Protein 7BO9 (pdb70)

Sequence (173 aa):
GEFAQAVKEYAKAVKEYAAVKEEYAQAVKGGGEFAQAVKEYAKKAVKEYAAVKEYAQAVKGGEFAQAVKEYAKAVKEYAAVKEYAQAVKGGGEFAQAVKEYAKAVKEYAAVKEEYAQAVKGGEFAQAVKEYAKAVKEYAAVKEYAQAVKGEFAQAVKEYAKAVKKEYAAVKEYAQAVKG

Structure (mmCIF, N/CA/C/O backbone):
data_7BO9
#
_entry.id   7BO9
#
_cell.length_a   44.630
_cell.length_b   50.900
_cell.length_c   69.430
_cell.angle_alpha   90.000
_cell.angle_beta   90.000
_cell.angle_gamma   90.000
#
_symmetry.space_group_name_H-M   'P 21 21 21'
#
loop_
_entity.id
_entity.type
_entity.pdbx_description
1 polymer CC-Type2-(VaYd)4-Y3F-W19(BrPhe)
2 non-polymer GLYCEROL
3 water water
#
loop_
_atom_site.group_PDB
_atom_site.id
_atom_site.type_symbol
_atom_site.label_atom_id
_atom_site.label_alt_id
_atom_site.label_comp_id
_atom_site.label_asym_id
_atom_site.label_entity_id
_atom_site.label_seq_id
_atom_site.pdbx_PDB_ins_code
_atom_site.Cartn_x
_atom_site.Cartn_y
_atom_site.Cartn_z
_atom_site.occupancy
_atom_site.B_iso_or_equiv
_atom_site.auth_seq_id
_atom_site.auth_comp_id
_atom_site.auth_asym_id
_atom_site.auth_atom_id
_atom_site.pdbx_PDB_model_num
ATOM 1 N N . GLY A 1 2 ? 46.915 -3.172 59.001 1.00 47.13 1 GLY A N 1
ATOM 2 C CA . GLY A 1 2 ? 46.967 -1.720 59.323 1.00 43.79 1 GLY A CA 1
ATOM 3 C C . GLY A 1 2 ? 45.650 -1.007 59.011 1.00 41.71 1 GLY A C 1
ATOM 4 O O . GLY A 1 2 ? 44.622 -1.672 58.794 1.00 37.37 1 GLY A O 1
ATOM 5 N N . GLU A 1 3 ? 45.677 0.320 59.023 1.00 39.33 2 GLU A N 1
ATOM 6 C CA . GLU A 1 3 ? 44.474 1.164 58.942 1.00 39.03 2 GLU A CA 1
ATOM 7 C C . GLU A 1 3 ? 43.841 1.022 57.565 1.00 34.84 2 GLU A C 1
ATOM 8 O O . GLU A 1 3 ? 42.620 1.102 57.483 1.00 34.02 2 GLU A O 1
ATOM 14 N N . PHE A 1 4 ? 44.624 0.957 56.519 1.00 30.94 3 PHE A N 1
ATOM 15 C CA . PHE A 1 4 ? 44.087 0.794 55.144 1.00 30.25 3 PHE A CA 1
ATOM 16 C C . PHE A 1 4 ? 43.411 -0.572 54.981 1.00 31.37 3 PHE A C 1
ATOM 17 O O . PHE A 1 4 ? 42.250 -0.640 54.498 1.00 27.05 3 PHE A O 1
ATOM 25 N N . ALA A 1 5 ? 44.024 -1.672 55.411 1.00 30.35 4 ALA A N 1
ATOM 26 C CA . ALA A 1 5 ? 43.401 -3.028 55.351 1.00 29.68 4 ALA A CA 1
ATOM 27 C C . ALA A 1 5 ? 42.065 -3.009 56.101 1.00 28.52 4 ALA A C 1
ATOM 28 O O . ALA A 1 5 ? 41.089 -3.575 55.587 1.00 26.46 4 ALA A O 1
ATOM 30 N N . GLN A 1 6 ? 42.017 -2.347 57.255 1.00 28.04 5 GLN A N 1
ATOM 31 C CA . GLN A 1 6 ? 40.792 -2.274 58.076 1.00 30.41 5 GLN A CA 1
ATOM 32 C C . GLN A 1 6 ? 39.718 -1.463 57.326 1.00 27.20 5 GLN A C 1
ATOM 33 O O . GLN A 1 6 ? 38.562 -1.917 57.332 1.00 25.97 5 GLN A O 1
ATOM 39 N N . ALA A 1 7 ? 40.079 -0.347 56.706 1.00 24.67 6 ALA A N 1
ATOM 40 C CA . ALA A 1 7 ? 39.145 0.471 55.890 1.00 22.95 6 ALA A CA 1
ATOM 41 C C . ALA A 1 7 ? 38.646 -0.378 54.709 1.00 23.58 6 ALA A C 1
ATOM 42 O O . ALA A 1 7 ? 37.448 -0.309 54.400 1.00 21.78 6 ALA A O 1
ATOM 44 N N . VAL A 1 8 ? 39.527 -1.134 54.068 1.00 23.06 7 VAL A N 1
ATOM 45 C CA . VAL A 1 8 ? 39.078 -1.961 52.899 1.00 22.94 7 VAL A CA 1
ATOM 46 C C . VAL A 1 8 ? 38.092 -3.054 53.416 1.00 23.22 7 VAL A C 1
ATOM 47 O O . VAL A 1 8 ? 37.117 -3.367 52.697 1.00 21.74 7 VAL A O 1
ATOM 51 N N . LYS A 1 9 ? 38.295 -3.655 54.601 1.00 22.28 8 LYS A N 1
ATOM 52 C CA . LYS A 1 9 ? 37.319 -4.61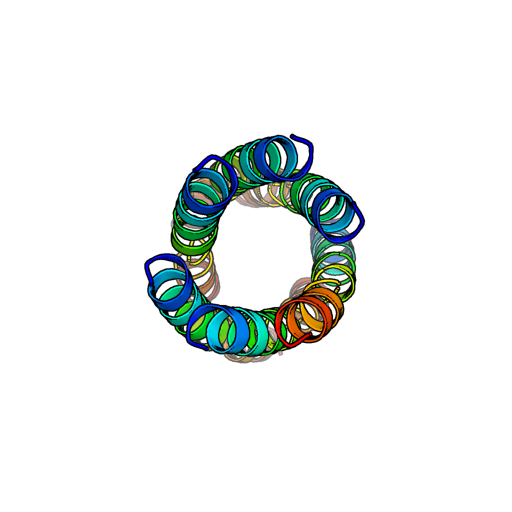6 55.179 1.00 23.02 8 LYS A CA 1
ATOM 53 C C . LYS A 1 9 ? 35.962 -3.922 55.424 1.00 22.46 8 LYS A C 1
ATOM 54 O O . LYS A 1 9 ? 34.948 -4.530 55.141 1.00 21.09 8 LYS A O 1
ATOM 60 N N . GLU A 1 10 ? 35.957 -2.698 55.950 1.00 21.65 9 GLU A N 1
ATOM 61 C CA . GLU A 1 10 ? 34.710 -1.933 56.191 1.00 21.88 9 GLU A CA 1
ATOM 62 C C . GLU A 1 10 ? 34.054 -1.624 54.848 1.00 21.27 9 GLU A C 1
ATOM 63 O O . GLU A 1 10 ? 32.817 -1.723 54.760 1.00 21.21 9 GLU A O 1
ATOM 69 N N . TYR A 1 11 ? 34.839 -1.273 53.837 1.00 20.40 10 TYR A N 1
ATOM 70 C CA . TYR A 1 11 ? 34.300 -1.046 52.466 1.00 20.46 10 TYR A CA 1
ATOM 71 C C . TYR A 1 11 ? 33.719 -2.350 51.935 1.00 19.23 10 TYR A C 1
ATOM 72 O O . TYR A 1 11 ? 32.587 -2.303 51.355 1.00 19.06 10 TYR A O 1
ATOM 81 N N . ALA A 1 12 ? 34.389 -3.489 52.082 1.00 19.53 11 ALA A N 1
ATOM 82 C CA . ALA A 1 12 ? 33.854 -4.813 51.646 1.00 20.84 11 ALA A CA 1
ATOM 83 C C . ALA A 1 12 ? 32.472 -5.055 52.257 1.00 20.26 11 ALA A C 1
ATOM 84 O O . ALA A 1 12 ? 31.534 -5.415 51.567 1.00 19.15 11 ALA A O 1
ATOM 86 N N . LYS A 1 13 ? 32.349 -4.817 53.533 1.00 19.44 12 LYS A N 1
ATOM 87 C CA . LYS A 1 13 ? 31.064 -5.031 54.259 1.00 21.26 12 LYS A CA 1
ATOM 88 C C . LYS A 1 13 ? 29.955 -4.142 53.675 1.00 20.23 12 LYS A C 1
ATOM 89 O O . LYS A 1 13 ? 28.819 -4.595 53.471 1.00 19.20 12 LYS A O 1
ATOM 95 N N . ALA A 1 14 ? 30.260 -2.873 53.426 1.00 18.98 13 ALA A N 1
ATOM 96 C CA . ALA A 1 14 ? 29.310 -1.943 52.812 1.00 18.58 13 ALA A CA 1
ATOM 97 C C . ALA A 1 14 ? 28.882 -2.369 51.402 1.00 18.56 13 ALA A C 1
ATOM 98 O O . ALA A 1 14 ? 27.686 -2.283 51.076 1.00 18.76 13 ALA A O 1
ATOM 100 N N . VAL A 1 15 ? 29.861 -2.729 50.556 1.00 18.13 14 VAL A N 1
ATOM 101 C CA . VAL A 1 15 ? 29.539 -3.198 49.187 1.00 19.24 14 VAL A CA 1
ATOM 102 C C . VAL A 1 15 ? 28.643 -4.439 49.296 1.00 18.62 14 VAL A C 1
ATOM 103 O O . VAL A 1 15 ? 27.705 -4.575 48.437 1.00 17.80 14 VAL A O 1
ATOM 107 N N . LYS A 1 16 ? 28.955 -5.404 50.160 1.00 19.41 15 LYS A N 1
ATOM 108 C CA . LYS A 1 16 ? 28.132 -6.609 50.378 1.00 20.07 15 LYS A CA 1
ATOM 109 C C . LYS A 1 16 ? 26.721 -6.183 50.809 1.00 18.92 15 LYS A C 1
ATOM 110 O O . LYS A 1 16 ? 25.720 -6.692 50.252 1.00 19.14 15 LYS A O 1
ATOM 116 N N . GLU A 1 17 ? 26.597 -5.243 51.738 1.00 19.47 16 GLU A N 1
ATOM 117 C CA . GLU A 1 17 ? 25.272 -4.800 52.227 1.00 18.64 16 GLU A CA 1
ATOM 118 C C . GLU A 1 17 ? 24.490 -4.157 51.093 1.00 19.38 16 GLU A C 1
ATOM 119 O O . GLU A 1 17 ? 23.255 -4.374 50.978 1.00 18.75 16 GLU A O 1
ATOM 125 N N . TYR A 1 18 ? 25.185 -3.420 50.225 1.00 18.64 17 TYR A N 1
ATOM 126 C CA . TYR A 1 18 ? 24.543 -2.734 49.100 1.00 18.13 17 TYR A CA 1
ATOM 127 C C . TYR A 1 18 ? 24.041 -3.793 48.108 1.00 18.25 17 TYR A C 1
ATOM 128 O O . TYR A 1 18 ? 22.895 -3.685 47.626 1.00 19.16 17 TYR A O 1
ATOM 137 N N . ALA A 1 19 ? 24.885 -4.780 47.812 1.00 18.27 18 ALA A N 1
ATOM 138 C CA . ALA A 1 19 ? 24.476 -5.922 46.974 1.00 19.31 18 ALA A CA 1
ATOM 139 C C . ALA A 1 19 ? 23.125 -6.492 47.394 1.00 19.82 18 ALA A C 1
ATOM 140 O O . ALA A 1 19 ? 22.271 -6.809 46.621 1.00 20.94 18 ALA A O 1
ATOM 154 N N . ALA A 1 21 ? 20.804 -5.219 49.334 1.00 19.94 20 ALA A N 1
ATOM 155 C CA . ALA A 1 21 ? 19.723 -4.258 49.145 1.00 19.72 20 ALA A CA 1
ATOM 156 C C . ALA A 1 21 ? 19.300 -4.208 47.677 1.00 19.62 20 ALA A C 1
ATOM 157 O O . ALA A 1 21 ? 18.072 -4.136 47.422 1.00 20.57 20 ALA A O 1
ATOM 159 N N . VAL A 1 22 ? 20.247 -4.187 46.735 1.00 19.06 21 VAL A N 1
ATOM 160 C CA . VAL A 1 22 ? 19.954 -4.165 45.269 1.00 20.17 21 VAL A CA 1
ATOM 161 C C . VAL A 1 22 ? 19.141 -5.406 44.882 1.00 21.53 21 VAL A C 1
ATOM 162 O O . VAL A 1 22 ? 18.214 -5.270 44.042 1.00 20.24 21 VAL A O 1
ATOM 166 N N . LYS A 1 23 ? 19.472 -6.567 45.436 1.00 22.61 22 LYS A N 1
ATOM 167 C CA . LYS A 1 23 ? 18.737 -7.841 45.183 1.00 24.37 22 LYS A CA 1
ATOM 168 C C . LYS A 1 23 ? 17.302 -7.674 45.698 1.00 23.72 22 LYS A C 1
ATOM 169 O O . LYS A 1 23 ? 16.359 -8.087 44.999 1.00 22.58 22 LYS A O 1
ATOM 175 N N A GLU A 1 24 ? 17.127 -7.083 46.889 0.50 23.65 23 GLU A N 1
ATOM 176 N N B GLU A 1 24 ? 17.103 -7.075 46.877 0.50 21.64 23 GLU A N 1
ATOM 177 C CA A GLU A 1 24 ? 15.771 -6.820 47.426 0.50 24.68 23 GLU A CA 1
ATOM 178 C CA B GLU A 1 24 ? 15.745 -6.810 47.416 0.50 21.48 23 GLU A CA 1
ATOM 179 C C A GLU A 1 24 ? 15.013 -5.897 46.457 0.50 23.88 23 GLU A C 1
ATOM 180 C C B GLU A 1 24 ? 14.981 -5.853 46.487 0.50 21.81 23 GLU A C 1
ATOM 181 O O A GLU A 1 24 ? 13.840 -6.150 46.231 0.50 24.27 23 GLU A O 1
ATOM 182 O O B GLU A 1 24 ? 13.771 -6.001 46.344 0.50 21.37 23 GLU A O 1
ATOM 193 N N . TYR A 1 25 ? 15.638 -4.834 45.953 1.00 21.99 24 TYR A N 1
ATOM 194 C CA . TYR A 1 25 ? 14.979 -3.873 45.062 1.00 21.88 24 TYR A CA 1
ATOM 195 C C . TYR A 1 25 ? 14.603 -4.621 43.792 1.00 22.19 24 TYR A C 1
ATOM 196 O O . TYR A 1 25 ? 13.440 -4.409 43.322 1.00 23.59 24 TYR A O 1
ATOM 205 N N . ALA A 1 26 ? 15.463 -5.488 43.280 1.00 22.17 25 ALA A N 1
ATOM 206 C CA . ALA A 1 26 ? 15.143 -6.251 42.037 1.00 24.18 25 ALA A CA 1
ATOM 207 C C . ALA A 1 26 ? 13.904 -7.112 42.262 1.00 25.76 25 ALA A C 1
ATOM 208 O O . ALA A 1 26 ? 13.035 -7.156 41.376 1.00 28.12 25 ALA A O 1
ATOM 210 N N . GLN A 1 27 ? 13.781 -7.748 43.416 1.00 27.42 26 GLN A N 1
ATOM 211 C CA . GLN A 1 27 ? 12.610 -8.612 43.726 1.00 30.40 26 GLN A CA 1
ATOM 212 C C . GLN A 1 27 ? 11.354 -7.736 43.785 1.00 30.19 26 GLN A C 1
ATOM 213 O O . GLN A 1 27 ? 10.305 -8.191 43.317 1.00 32.56 26 GLN A O 1
ATOM 219 N N . ALA A 1 28 ? 11.438 -6.525 44.325 1.00 28.49 27 ALA A N 1
ATOM 220 C CA . ALA A 1 28 ? 10.263 -5.639 44.477 1.00 28.51 27 ALA A CA 1
ATOM 221 C C . ALA A 1 28 ? 9.797 -5.210 43.096 1.00 29.34 27 ALA A C 1
ATOM 222 O O . ALA A 1 28 ? 8.576 -5.192 42.867 1.00 30.78 27 ALA A O 1
ATOM 224 N N . VAL A 1 29 ? 10.737 -4.920 42.221 1.00 29.05 28 VAL A N 1
ATOM 225 C CA . VAL A 1 29 ? 10.407 -4.490 40.831 1.00 32.54 28 VAL A CA 1
ATOM 226 C C . VAL A 1 29 ? 9.709 -5.637 40.105 1.00 36.26 28 VAL A C 1
ATOM 227 O O . VAL A 1 29 ? 8.917 -5.345 39.188 1.00 42.58 28 VAL A O 1
ATOM 231 N N . LYS A 1 30 ? 9.985 -6.883 40.454 1.00 37.47 29 LYS A N 1
ATOM 232 C CA . LYS A 1 30 ? 9.277 -8.049 39.834 1.00 43.88 29 LYS A CA 1
ATOM 233 C C . LYS A 1 30 ? 7.966 -8.361 40.547 1.00 49.82 29 LYS A C 1
ATOM 234 O O . LYS A 1 30 ? 7.034 -8.779 39.867 1.00 53.71 29 LYS A O 1
ATOM 240 N N . GLY A 1 31 ? 7.922 -8.179 41.866 1.00 56.12 30 GLY A N 1
ATOM 241 C CA . GLY A 1 31 ? 6.823 -8.618 42.748 1.00 61.85 30 GLY A CA 1
ATOM 242 C C . GLY A 1 31 ? 7.308 -8.774 44.180 1.00 63.55 30 GLY A C 1
ATOM 243 O O . GLY A 1 31 ? 6.923 -7.972 45.037 1.00 70.57 30 GLY A O 1
ATOM 247 N N . GLY B 1 2 ? 6.671 11.264 37.849 1.00 46.78 1 GLY B N 1
ATOM 248 C CA B GLY B 1 2 ? 7.503 12.452 37.440 0.37 41.95 1 GLY B CA 1
ATOM 249 C CA C GLY B 1 2 ? 7.500 12.460 37.442 0.63 41.82 1 GLY B CA 1
ATOM 250 C C . GLY B 1 2 ? 8.701 12.685 38.356 1.00 38.78 1 GLY B C 1
ATOM 251 O O . GLY B 1 2 ? 9.846 12.573 37.885 1.00 33.84 1 GLY B O 1
ATOM 252 N N . GLU B 1 3 ? 8.488 12.999 39.631 1.00 35.74 2 GLU B N 1
ATOM 253 C CA . GLU B 1 3 ? 9.597 13.363 40.534 1.00 33.57 2 GLU B CA 1
ATOM 254 C C . GLU B 1 3 ? 10.471 12.137 40.815 1.00 29.44 2 GLU B C 1
ATOM 255 O O . GLU B 1 3 ? 11.693 12.248 40.929 1.00 29.04 2 GLU B O 1
ATOM 261 N N . PHE B 1 4 ? 9.867 10.972 40.983 1.00 27.31 3 PHE B N 1
ATOM 262 C CA . PHE B 1 4 ? 10.722 9.783 41.254 1.00 25.89 3 PHE B CA 1
ATOM 263 C C . PHE B 1 4 ? 11.594 9.478 40.041 1.00 25.35 3 PHE B C 1
ATOM 264 O O . PHE B 1 4 ? 12.793 9.237 40.156 1.00 25.34 3 PHE B O 1
ATOM 272 N N . ALA B 1 5 ? 11.051 9.565 38.811 1.00 27.40 4 ALA B N 1
ATOM 273 C CA . ALA B 1 5 ? 11.873 9.270 37.607 1.00 27.35 4 ALA B CA 1
ATOM 274 C C . ALA B 1 5 ? 13.066 10.217 37.512 1.00 25.95 4 ALA B C 1
ATOM 275 O O . ALA B 1 5 ? 14.162 9.790 37.033 1.00 25.71 4 ALA B O 1
ATOM 277 N N . GLN B 1 6 ? 12.881 11.497 37.879 1.00 27.06 5 GLN B N 1
ATOM 278 C CA . GLN B 1 6 ? 13.994 12.476 37.902 1.00 27.91 5 GLN B CA 1
ATOM 279 C C . GLN B 1 6 ? 15.059 12.029 38.909 1.00 24.79 5 GLN B C 1
ATOM 280 O O . GLN B 1 6 ? 16.278 12.150 38.606 1.00 24.34 5 GLN B O 1
ATOM 286 N N . ALA B 1 7 ? 14.640 11.581 40.109 1.00 23.46 6 ALA B N 1
ATOM 287 C CA . ALA B 1 7 ? 15.574 11.069 41.123 1.00 22.86 6 ALA B CA 1
ATOM 288 C C . ALA B 1 7 ? 16.346 9.839 40.619 1.00 21.22 6 ALA B C 1
ATOM 289 O O . ALA B 1 7 ? 17.522 9.724 40.909 1.00 22.09 6 ALA B O 1
ATOM 291 N N . VAL B 1 8 ? 15.720 8.939 39.903 1.00 21.77 7 VAL B N 1
ATOM 292 C CA . VAL B 1 8 ? 16.395 7.727 39.325 1.00 22.69 7 VAL B CA 1
ATOM 293 C C . VAL B 1 8 ? 17.431 8.237 38.325 1.00 23.34 7 VAL B C 1
ATOM 294 O O . VAL B 1 8 ? 18.536 7.775 38.302 1.00 22.58 7 VAL B O 1
ATOM 298 N N . LYS B 1 9 ? 17.042 9.224 37.511 1.00 24.97 8 LYS B N 1
ATOM 299 C CA . LYS B 1 9 ? 17.963 9.797 36.501 1.00 26.83 8 LYS B CA 1
ATOM 300 C C . LYS B 1 9 ? 19.188 10.435 37.153 1.00 25.02 8 LYS B C 1
ATOM 301 O O . LYS B 1 9 ? 20.329 10.198 36.709 1.00 24.79 8 LYS B O 1
ATOM 307 N N . GLU B 1 10 ? 19.006 11.124 38.286 1.00 23.54 9 GLU B N 1
ATOM 308 C CA . GLU B 1 10 ? 20.084 11.801 39.021 1.00 24.09 9 GLU B CA 1
ATOM 309 C C . GLU B 1 10 ? 20.944 10.679 39.602 1.00 22.88 9 GLU B C 1
ATOM 310 O O . GLU B 1 10 ? 22.166 10.783 39.590 1.00 23.29 9 GLU B O 1
ATOM 316 N N . TYR B 1 11 ? 20.336 9.629 40.154 1.00 22.12 10 TYR B N 1
ATOM 317 C CA . TYR B 1 11 ? 21.170 8.542 40.749 1.00 21.49 10 TYR B CA 1
ATOM 318 C C . TYR B 1 11 ? 21.994 7.869 39.653 1.00 22.84 10 TYR B C 1
ATOM 319 O O . TYR B 1 11 ? 23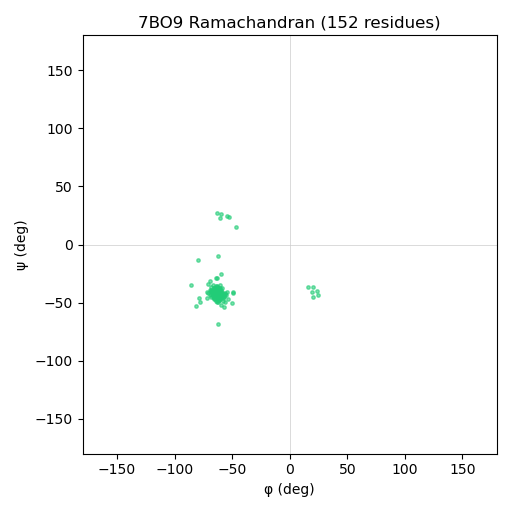.135 7.599 39.869 1.00 23.70 10 TYR B O 1
ATOM 328 N N . ALA B 1 12 ? 21.382 7.497 38.530 1.00 23.27 11 ALA B N 1
ATOM 329 C CA . ALA B 1 12 ? 22.118 6.926 37.378 1.0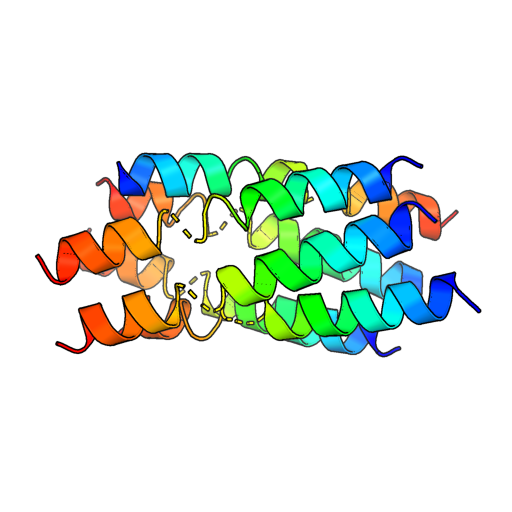0 24.94 11 ALA B CA 1
ATOM 330 C C . ALA B 1 12 ? 23.344 7.784 37.002 1.00 25.48 11 ALA B C 1
ATOM 331 O O . ALA B 1 12 ? 24.414 7.176 36.745 1.00 25.09 11 ALA B O 1
ATOM 333 N N . LYS B 1 13 ? 23.240 9.124 37.014 1.00 24.79 12 LYS B N 1
ATOM 334 C CA A LYS B 1 13 ? 24.392 10.031 36.730 0.30 24.86 12 LYS B CA 1
ATOM 335 C CA B LYS B 1 13 ? 24.395 10.037 36.739 0.70 26.04 12 LYS B CA 1
ATOM 336 C C . LYS B 1 13 ? 25.486 9.839 37.796 1.00 24.53 12 LYS B C 1
ATOM 337 O O . LYS B 1 13 ? 26.685 9.788 37.445 1.00 25.70 12 LYS B O 1
ATOM 348 N N . ALA B 1 14 ? 25.101 9.751 39.077 1.00 22.67 13 ALA B N 1
ATOM 349 C CA . ALA B 1 14 ? 26.048 9.601 40.196 1.00 21.96 13 ALA B CA 1
ATOM 350 C C . ALA B 1 14 ? 26.768 8.234 40.075 1.00 20.82 13 ALA B C 1
ATOM 351 O O . ALA B 1 14 ? 27.983 8.135 40.320 1.00 21.28 13 ALA B O 1
ATOM 353 N N . VAL B 1 15 ? 26.052 7.160 39.726 1.00 21.72 14 VAL B N 1
ATOM 354 C CA . VAL B 1 15 ? 26.666 5.805 39.601 1.00 21.78 14 VAL B CA 1
ATOM 355 C C . VAL B 1 15 ? 27.685 5.858 38.443 1.00 22.09 14 VAL B C 1
ATOM 356 O O . VAL B 1 15 ? 28.745 5.287 38.547 1.00 21.87 14 VAL B O 1
ATOM 360 N N . LYS B 1 16 ? 27.332 6.490 37.331 1.00 23.60 15 LYS B N 1
ATOM 361 C CA . LYS B 1 16 ? 28.276 6.619 36.193 1.00 24.74 15 LYS B CA 1
ATOM 362 C C . LYS B 1 16 ? 29.557 7.381 36.625 1.00 24.91 15 LYS B C 1
ATOM 363 O O . LYS B 1 16 ? 30.677 6.942 36.285 1.00 24.71 15 LYS B O 1
ATOM 369 N N . GLU B 1 17 ? 29.433 8.505 37.349 1.00 25.05 16 GLU B N 1
ATOM 370 C CA . GLU B 1 17 ? 30.583 9.264 37.885 1.00 26.41 16 GLU B CA 1
ATOM 371 C C . GLU B 1 17 ? 31.414 8.373 38.819 1.00 25.23 16 GLU B C 1
ATOM 372 O O . GLU B 1 17 ? 32.633 8.396 38.767 1.00 24.60 16 GLU B O 1
ATOM 378 N N . TYR B 1 18 ? 30.771 7.624 39.725 1.00 22.95 17 TYR B N 1
ATOM 379 C CA . TYR B 1 18 ? 31.499 6.695 40.610 1.00 22.98 17 TYR B CA 1
ATOM 380 C C . TYR B 1 18 ? 32.240 5.600 39.803 1.00 23.63 17 TYR B C 1
ATOM 381 O O . TYR B 1 18 ? 33.414 5.280 40.088 1.00 24.57 17 TYR B O 1
ATOM 390 N N . ALA B 1 19 ? 31.616 5.140 38.721 1.00 24.00 18 ALA B N 1
ATOM 391 C CA . ALA B 1 19 ? 32.202 4.053 37.894 1.00 25.49 18 ALA B CA 1
ATOM 392 C C . ALA B 1 19 ? 33.520 4.582 37.321 1.00 26.10 18 ALA B C 1
ATOM 393 O O . ALA B 1 19 ? 34.524 3.863 37.280 1.00 26.80 18 ALA B O 1
ATOM 407 N N . ALA B 1 21 ? 35.412 6.827 38.632 1.00 24.71 20 ALA B N 1
ATOM 408 C CA . ALA B 1 21 ? 36.418 6.956 39.719 1.00 24.99 20 ALA B CA 1
ATOM 409 C C . ALA B 1 21 ? 36.988 5.586 40.119 1.00 24.59 20 ALA B C 1
ATOM 410 O O . ALA B 1 21 ? 38.178 5.454 40.392 1.00 25.02 20 ALA B O 1
ATOM 412 N N . VAL B 1 22 ? 36.155 4.557 40.205 1.00 24.31 21 VAL B N 1
ATOM 413 C CA . VAL B 1 22 ? 36.600 3.151 40.475 1.00 23.45 21 VAL B CA 1
ATOM 414 C C . VAL B 1 22 ? 37.564 2.710 39.352 1.00 25.65 21 VAL B C 1
ATOM 415 O O . VAL B 1 22 ? 38.579 2.131 39.639 1.00 27.91 21 VAL B O 1
ATOM 419 N N . LYS B 1 23 ? 37.210 2.992 38.124 1.00 25.99 22 LYS B N 1
ATOM 420 C CA . LYS B 1 23 ? 38.112 2.606 36.988 1.00 29.47 22 LYS B CA 1
ATOM 421 C C . LYS B 1 23 ? 39.473 3.289 37.165 1.00 30.32 22 LYS B C 1
ATOM 422 O O . LYS B 1 23 ? 40.478 2.608 37.022 1.00 29.92 22 LYS B O 1
ATOM 428 N N . GLU B 1 24 ? 39.499 4.570 37.554 1.00 30.30 23 GLU B N 1
ATOM 429 C CA . GLU B 1 24 ? 40.757 5.327 37.747 1.00 32.57 23 GLU B CA 1
ATOM 430 C C . GLU B 1 24 ? 41.506 4.702 38.905 1.00 30.24 23 GLU B C 1
ATOM 431 O O . GLU B 1 24 ? 42.687 4.548 38.810 1.00 33.56 23 GLU B O 1
ATOM 437 N N . TYR B 1 25 ? 40.828 4.374 40.007 1.00 28.61 24 TYR B N 1
ATOM 438 C CA . TYR B 1 25 ? 41.469 3.730 41.168 1.00 29.47 24 TYR B CA 1
ATOM 439 C C . TYR B 1 25 ? 42.035 2.331 40.819 1.00 29.40 24 TYR B C 1
ATOM 440 O O . TYR B 1 25 ? 43.195 1.970 41.250 1.00 32.10 24 TYR B O 1
ATOM 449 N N . ALA B 1 26 ? 41.338 1.534 40.004 1.00 29.35 25 ALA B N 1
ATOM 450 C CA . ALA B 1 26 ? 41.845 0.201 39.571 1.00 28.78 25 ALA B CA 1
ATOM 451 C C . ALA B 1 26 ? 43.188 0.379 38.846 1.00 33.56 25 ALA B C 1
ATOM 452 O O . ALA B 1 26 ? 44.053 -0.483 39.032 1.00 33.68 25 ALA B O 1
ATOM 454 N N . GLN B 1 27 ? 43.301 1.448 38.075 1.00 34.50 26 GLN B N 1
ATOM 455 C CA . GLN B 1 27 ? 44.542 1.731 37.289 1.00 36.26 26 GLN B CA 1
ATOM 456 C C . GLN B 1 27 ? 45.639 2.152 38.261 1.00 38.70 26 GLN B C 1
ATOM 457 O O . GLN B 1 27 ? 46.787 1.706 38.097 1.00 40.51 26 GLN B O 1
ATOM 463 N N . ALA B 1 28 ? 45.309 2.957 39.264 1.00 38.33 27 ALA B N 1
ATOM 464 C CA . ALA B 1 28 ? 46.259 3.452 40.285 1.00 41.01 27 ALA B CA 1
ATOM 465 C C . ALA B 1 28 ? 46.783 2.309 41.155 1.00 40.53 27 ALA B C 1
ATOM 466 O O . ALA B 1 28 ? 47.943 2.373 41.546 1.00 44.66 27 ALA B O 1
ATOM 468 N N . VAL B 1 29 ? 45.953 1.326 41.487 1.00 40.37 28 VAL B N 1
ATOM 469 C CA . VAL B 1 29 ? 46.357 0.199 42.373 1.00 39.68 28 VAL B CA 1
ATOM 470 C C . VAL B 1 29 ? 47.306 -0.700 41.576 1.00 45.71 28 VAL B C 1
ATOM 471 O O . VAL B 1 29 ? 48.360 -1.041 42.113 1.00 49.87 28 VAL B O 1
ATOM 475 N N . LYS B 1 30 ? 46.941 -1.008 40.330 1.00 47.37 29 LYS B N 1
ATOM 476 C CA . LYS B 1 30 ? 47.771 -1.777 39.350 1.00 51.13 29 LYS B CA 1
ATOM 477 C C . LYS B 1 30 ? 49.193 -1.182 39.292 1.00 54.92 29 LYS B C 1
ATOM 478 O O . LYS B 1 30 ? 50.147 -1.968 39.244 1.00 60.84 29 LYS B O 1
ATOM 484 N N . GLY B 1 31 ? 49.333 0.151 39.300 1.00 61.44 30 GLY B N 1
ATOM 485 C CA . GLY B 1 31 ? 50.605 0.851 39.589 1.00 65.04 30 GLY B CA 1
ATOM 486 C C . GLY B 1 31 ? 51.072 0.613 41.021 1.00 67.88 30 GLY B C 1
ATOM 487 O O . GLY B 1 31 ? 50.744 1.336 41.975 1.00 70.36 30 GLY B O 1
ATOM 491 N N . GLY C 1 2 ? 42.598 7.701 57.619 1.00 41.46 1 GLY C N 1
ATOM 492 C CA . GLY C 1 2 ? 42.452 9.155 57.220 1.00 40.80 1 GLY C CA 1
ATOM 493 C C . GLY C 1 2 ? 41.224 9.402 56.367 1.00 36.25 1 GLY C C 1
ATOM 494 O O . GLY C 1 2 ? 40.120 8.972 56.800 1.00 34.72 1 GLY C O 1
ATOM 495 N N . GLU C 1 3 ? 41.374 10.074 55.214 1.00 36.68 2 GLU C N 1
ATOM 496 C CA . GLU C 1 3 ? 40.167 10.508 54.477 1.00 34.97 2 GLU C CA 1
ATOM 497 C C . GLU C 1 3 ? 39.501 9.246 53.891 1.00 31.17 2 GLU C C 1
ATOM 498 O O . GLU C 1 3 ? 38.240 9.251 53.755 1.00 27.66 2 GLU C O 1
ATOM 504 N N . PHE C 1 4 ? 40.257 8.214 53.491 1.00 27.53 3 PHE C N 1
ATOM 505 C CA . PHE C 1 4 ? 39.605 6.991 52.919 1.00 26.61 3 PHE C CA 1
ATOM 506 C C . PHE C 1 4 ? 38.787 6.276 53.994 1.00 25.44 3 PHE C C 1
ATOM 507 O O . PHE C 1 4 ? 37.620 5.956 53.716 1.00 25.87 3 PHE C O 1
ATOM 515 N N . ALA C 1 5 ? 39.281 6.139 55.220 1.00 26.33 4 ALA C N 1
ATOM 516 C CA . ALA C 1 5 ? 38.469 5.467 56.275 1.00 26.94 4 ALA C CA 1
ATOM 517 C C . ALA C 1 5 ? 37.204 6.277 56.561 1.00 25.96 4 ALA C C 1
ATOM 518 O O . ALA C 1 5 ? 36.147 5.713 56.791 1.00 24.80 4 ALA C O 1
ATOM 520 N N . GLN C 1 6 ? 37.301 7.611 56.498 1.00 26.17 5 GLN C N 1
ATOM 521 C CA . GLN C 1 6 ? 36.147 8.465 56.784 1.00 25.68 5 GLN C CA 1
ATOM 522 C C . GLN C 1 6 ? 35.137 8.329 55.629 1.00 22.99 5 GLN C C 1
ATOM 523 O O . GLN C 1 6 ? 33.919 8.262 55.885 1.00 23.15 5 GLN C O 1
ATOM 529 N N . ALA C 1 7 ? 35.654 8.307 54.417 1.00 21.92 6 ALA C N 1
ATOM 530 C CA . ALA C 1 7 ? 34.783 8.165 53.245 1.00 21.50 6 ALA C CA 1
ATOM 531 C C . ALA C 1 7 ? 34.018 6.827 53.333 1.00 21.79 6 ALA C C 1
ATOM 532 O O . ALA C 1 7 ? 32.788 6.753 53.021 1.00 20.15 6 ALA C O 1
ATOM 534 N N . VAL C 1 8 ? 34.706 5.755 53.681 1.00 21.86 7 VAL C N 1
ATOM 535 C CA . VAL C 1 8 ? 34.059 4.427 53.807 1.00 22.03 7 VAL C CA 1
ATOM 536 C C . VAL C 1 8 ? 32.975 4.492 54.888 1.00 22.50 7 VAL C C 1
ATOM 537 O O . VAL C 1 8 ? 31.892 3.924 54.694 1.00 21.02 7 VAL C O 1
ATOM 541 N N . LYS C 1 9 ? 33.224 5.161 56.001 1.00 23.24 8 LYS C N 1
ATOM 542 C CA . LYS C 1 9 ? 32.189 5.231 57.043 1.00 24.02 8 LYS C CA 1
ATOM 543 C C . LYS C 1 9 ? 30.948 5.982 56.534 1.00 22.30 8 LYS C C 1
ATOM 544 O O . LYS C 1 9 ? 29.781 5.524 56.788 1.00 21.69 8 LYS C O 1
ATOM 550 N N . GLU C 1 10 ? 31.122 7.048 55.770 1.00 21.56 9 GLU C N 1
ATOM 551 C CA . GLU C 1 10 ? 29.978 7.776 55.174 1.00 21.16 9 GLU C CA 1
ATOM 552 C C . GLU C 1 10 ? 29.234 6.857 54.196 1.00 20.50 9 GLU C C 1
ATOM 553 O O . GLU C 1 10 ? 27.992 6.881 54.121 1.00 19.79 9 GLU C O 1
ATOM 559 N N . TYR C 1 11 ? 29.973 6.128 53.360 1.00 19.08 10 TYR C N 1
ATOM 560 C CA . TYR C 1 11 ? 29.371 5.191 52.409 1.00 19.07 10 TYR C CA 1
ATOM 561 C C . TYR C 1 11 ? 28.577 4.109 53.119 1.00 18.41 10 TYR C C 1
ATOM 562 O O . TYR C 1 11 ? 27.424 3.812 52.775 1.00 18.62 10 TYR C O 1
ATOM 571 N N . ALA C 1 12 ? 29.140 3.548 54.196 1.00 18.09 11 ALA C N 1
ATOM 572 C CA . ALA C 1 12 ? 28.467 2.423 54.910 1.00 19.47 11 ALA C CA 1
ATOM 573 C C . ALA C 1 12 ? 27.161 2.934 55.511 1.00 19.80 11 ALA C C 1
ATOM 574 O O . ALA C 1 12 ? 26.120 2.241 55.457 1.00 20.61 11 ALA C O 1
ATOM 576 N N . LYS C 1 13 ? 27.154 4.179 56.040 1.00 20.99 12 LYS C N 1
ATOM 577 C CA . LYS C 1 13 ? 25.912 4.781 56.647 1.00 20.80 12 LYS C CA 1
ATOM 578 C C . LYS C 1 13 ? 24.841 4.990 55.571 1.00 19.98 12 LYS C C 1
ATOM 579 O O . LYS C 1 13 ? 23.644 4.689 55.772 1.00 21.35 12 LYS C O 1
ATOM 585 N N . ALA C 1 14 ? 25.263 5.504 54.414 1.00 19.04 13 ALA C N 1
ATOM 586 C CA . ALA C 1 14 ? 24.351 5.714 53.273 1.00 19.30 13 ALA C CA 1
ATOM 587 C C . ALA C 1 14 ? 23.754 4.404 52.786 1.00 17.76 13 ALA C C 1
ATOM 588 O O . ALA C 1 14 ? 22.563 4.403 52.421 1.00 18.76 13 ALA C O 1
ATOM 590 N N . VAL C 1 15 ? 24.559 3.338 52.650 1.00 17.45 14 VAL C N 1
ATOM 591 C CA . VAL C 1 15 ? 24.058 2.015 52.241 1.00 18.36 14 VAL C CA 1
ATOM 592 C C . VAL C 1 15 ? 22.948 1.554 53.180 1.00 18.34 14 VAL C C 1
ATOM 593 O O . VAL C 1 15 ? 21.939 1.025 52.687 1.00 19.45 14 VAL C O 1
ATOM 597 N N . LYS C 1 16 ? 23.159 1.753 54.475 1.00 19.21 15 LYS C N 1
ATOM 598 C CA . LYS C 1 16 ? 22.116 1.300 55.431 1.00 21.61 15 LYS C CA 1
ATOM 599 C C . LYS C 1 16 ? 20.839 2.126 55.241 1.00 20.42 15 LYS C C 1
ATOM 600 O O . LYS C 1 16 ? 19.714 1.511 55.334 1.00 22.02 15 LYS C O 1
ATOM 606 N N . GLU C 1 17 ? 20.936 3.416 54.909 1.00 20.11 16 GLU C N 1
ATOM 607 C CA . GLU C 1 17 ? 19.721 4.242 54.619 1.00 21.98 16 GLU C CA 1
ATOM 608 C C . GLU C 1 17 ? 19.042 3.688 53.364 1.00 19.68 16 GLU C C 1
ATOM 609 O O . GLU C 1 17 ? 17.803 3.615 53.298 1.00 20.28 16 GLU C O 1
ATOM 615 N N . TYR C 1 18 ? 19.801 3.364 52.339 1.00 18.55 17 TYR C N 1
ATOM 616 C CA . TYR C 1 18 ? 19.229 2.765 51.109 1.00 18.94 17 TYR C CA 1
ATOM 617 C C . TYR C 1 18 ? 18.574 1.421 51.438 1.00 18.81 17 TYR C C 1
ATOM 618 O O . TYR C 1 18 ? 17.461 1.196 51.041 1.00 19.60 17 TYR C O 1
ATOM 627 N N . ALA C 1 19 ? 19.189 0.579 52.264 1.00 19.13 18 ALA C N 1
ATOM 628 C CA . ALA C 1 19 ? 18.602 -0.734 52.590 1.00 20.34 18 ALA C CA 1
ATOM 629 C C . ALA C 1 19 ? 17.232 -0.569 53.259 1.00 19.31 18 ALA C C 1
ATOM 630 O O . ALA C 1 19 ? 16.294 -1.294 52.974 1.00 20.59 18 ALA C O 1
ATOM 644 N N . ALA C 1 21 ? 15.251 2.114 52.960 1.00 20.68 20 ALA C N 1
ATOM 645 C CA . ALA C 1 21 ? 14.309 2.631 51.965 1.00 21.06 20 ALA C CA 1
ATOM 646 C C . ALA C 1 21 ? 13.770 1.519 51.080 1.00 20.96 20 ALA C C 1
ATOM 647 O O . ALA C 1 21 ? 12.564 1.487 50.736 1.00 19.87 20 ALA C O 1
ATOM 649 N N . VAL C 1 22 ? 14.627 0.588 50.695 1.00 19.47 21 VAL C N 1
ATOM 650 C CA . VAL C 1 22 ? 14.179 -0.529 49.810 1.00 20.92 21 VAL C CA 1
ATOM 651 C C . VAL C 1 22 ? 13.120 -1.361 50.516 1.00 21.74 21 VAL C C 1
ATOM 652 O O . VAL C 1 22 ? 12.153 -1.729 49.880 1.00 22.83 21 VAL C O 1
ATOM 656 N N . LYS C 1 23 ? 13.288 -1.604 51.801 1.00 21.96 22 LYS C N 1
ATOM 657 C CA . LYS C 1 23 ? 12.285 -2.369 52.563 1.00 25.48 22 LYS C CA 1
ATOM 658 C C . LYS C 1 23 ? 10.973 -1.618 52.607 1.00 25.20 22 LYS C C 1
ATOM 659 O O . LYS C 1 23 ? 9.879 -2.267 52.477 1.00 25.66 22 LYS C O 1
ATOM 665 N N . GLU C 1 24 ? 11.010 -0.305 52.760 1.00 24.21 23 GLU C N 1
ATOM 666 C CA . GLU C 1 24 ? 9.758 0.474 52.716 1.00 26.17 23 GLU C CA 1
ATOM 667 C C . GLU C 1 24 ? 9.082 0.357 51.363 1.00 24.60 23 GLU C C 1
ATOM 668 O O . GLU C 1 24 ? 7.817 0.217 51.369 1.00 25.79 23 GLU C O 1
ATOM 674 N N . TYR C 1 25 ? 9.822 0.463 50.257 1.00 22.20 24 TYR C N 1
ATOM 675 C CA . TYR C 1 25 ? 9.252 0.327 48.907 1.00 23.63 24 TYR C CA 1
ATOM 676 C C . TYR C 1 25 ? 8.697 -1.107 48.736 1.00 23.62 24 TYR C C 1
ATOM 677 O O . TYR C 1 25 ? 7.583 -1.238 48.198 1.00 25.19 24 TYR C O 1
ATOM 686 N N . ALA C 1 26 ? 9.417 -2.131 49.203 1.00 23.06 25 ALA C N 1
ATOM 687 C CA . ALA C 1 26 ? 8.991 -3.537 49.060 1.00 24.67 25 ALA C CA 1
ATOM 688 C C . ALA C 1 26 ? 7.642 -3.746 49.760 1.00 29.16 25 ALA C C 1
ATOM 689 O O . ALA C 1 26 ? 6.726 -4.315 49.156 1.00 28.41 25 ALA C O 1
ATOM 691 N N . GLN C 1 27 ? 7.513 -3.222 50.970 1.00 30.63 26 GLN C N 1
ATOM 692 C CA . GLN C 1 27 ? 6.252 -3.324 51.767 1.00 35.76 26 GLN C CA 1
ATOM 693 C C . GLN C 1 27 ? 5.105 -2.578 51.067 1.00 34.38 26 GLN C C 1
ATOM 694 O O . GLN C 1 27 ? 3.983 -3.099 51.015 1.00 35.50 26 GLN C O 1
ATOM 700 N N . ALA C 1 28 ? 5.346 -1.430 50.467 1.00 31.87 27 ALA C N 1
ATOM 701 C CA . ALA C 1 28 ? 4.335 -0.639 49.742 1.00 34.35 27 ALA C CA 1
ATOM 702 C C . ALA C 1 28 ? 3.799 -1.435 48.563 1.00 35.84 27 ALA C C 1
ATOM 703 O O . ALA C 1 28 ? 2.540 -1.562 48.430 1.00 36.49 27 ALA C O 1
ATOM 705 N N . VAL C 1 29 ? 4.681 -2.023 47.770 1.00 33.47 28 VAL C N 1
ATOM 706 C CA . VAL C 1 29 ? 4.317 -2.861 46.582 1.00 38.29 28 VAL C CA 1
ATOM 707 C C . VAL C 1 29 ? 3.524 -4.110 47.003 1.00 35.00 28 VAL C C 1
ATOM 708 O O . VAL C 1 29 ? 2.761 -4.607 46.147 1.00 36.96 28 VAL C O 1
ATOM 712 N N . LYS C 1 30 ? 3.733 -4.643 48.211 1.00 31.66 29 LYS C N 1
ATOM 713 C CA . LYS C 1 30 ? 3.066 -5.866 48.735 1.00 34.91 29 LYS C CA 1
ATOM 714 C C . LYS C 1 30 ? 1.642 -5.547 49.245 1.00 31.76 29 LYS C C 1
ATOM 715 O O . LYS C 1 30 ? 0.895 -6.488 49.394 1.00 29.88 29 LYS C O 1
ATOM 721 N N . GLY C 1 31 ? 1.293 -4.274 49.423 1.00 31.77 30 GLY C N 1
ATOM 722 C CA . GLY C 1 31 ? -0.005 -3.877 50.007 1.00 34.61 30 GLY C CA 1
ATOM 723 C C . GLY C 1 31 ? 0.041 -4.040 51.526 1.00 38.37 30 GLY C C 1
ATOM 724 O O . GLY C 1 31 ? 1.084 -4.209 52.081 1.00 47.65 30 GLY C O 1
ATOM 726 N N A GLY D 1 2 ? 47.741 -8.306 41.340 0.35 43.93 1 GLY D N 1
ATOM 727 N N B GLY D 1 2 ? 48.075 -10.073 43.715 0.65 48.70 1 GLY D N 1
ATOM 728 C CA A GLY D 1 2 ? 47.371 -9.106 42.553 0.35 44.54 1 GLY D CA 1
ATOM 729 C CA B GLY D 1 2 ? 47.422 -9.285 42.602 0.65 48.54 1 GLY D CA 1
ATOM 730 C C A GLY D 1 2 ? 45.865 -9.213 42.739 0.35 44.01 1 GLY D C 1
ATOM 731 C C B GLY D 1 2 ? 45.910 -9.271 42.734 0.65 46.35 1 GLY D C 1
ATOM 732 O O A GLY D 1 2 ? 45.130 -8.658 41.888 0.35 44.90 1 GLY D O 1
ATOM 733 O O B GLY D 1 2 ? 45.237 -8.679 41.849 0.65 48.08 1 GLY D O 1
ATOM 734 N N . GLU D 1 3 ? 45.428 -9.870 43.824 1.00 44.23 2 GLU D N 1
ATOM 735 C CA . GLU D 1 3 ? 44.009 -10.140 44.139 1.00 46.20 2 GLU D CA 1
ATOM 736 C C . GLU D 1 3 ? 43.261 -8.808 44.285 1.00 41.73 2 GLU D C 1
ATOM 737 O O . GLU D 1 3 ? 42.201 -8.687 43.688 1.00 35.44 2 GLU D O 1
ATOM 743 N N . PHE D 1 4 ? 43.808 -7.844 45.041 1.00 38.91 3 PHE D N 1
ATOM 744 C CA . PHE D 1 4 ? 43.137 -6.534 45.246 1.00 32.53 3 PHE D CA 1
ATOM 745 C C . PHE D 1 4 ? 42.983 -5.785 43.910 1.00 31.75 3 PHE D C 1
ATOM 746 O O . PHE D 1 4 ? 41.880 -5.308 43.619 1.00 29.67 3 PHE D O 1
ATOM 754 N N . ALA D 1 5 ? 44.027 -5.644 43.088 1.00 33.53 4 ALA D N 1
ATOM 755 C CA . ALA D 1 5 ? 43.896 -4.907 41.811 1.00 33.98 4 ALA D CA 1
ATOM 756 C C . ALA D 1 5 ? 42.822 -5.578 40.934 1.00 32.85 4 ALA D C 1
ATOM 757 O O . ALA D 1 5 ? 42.083 -4.825 40.247 1.00 31.36 4 ALA D O 1
ATOM 759 N N . GLN D 1 6 ? 42.794 -6.920 40.899 1.00 32.38 5 GLN D N 1
ATOM 760 C CA . GLN D 1 6 ? 41.804 -7.712 40.113 1.00 33.91 5 GLN D CA 1
ATOM 761 C C . GLN D 1 6 ? 40.402 -7.396 40.650 1.00 30.89 5 GLN D C 1
ATOM 762 O O . GLN D 1 6 ? 39.514 -7.197 39.844 1.00 29.31 5 GLN D O 1
ATOM 768 N N . ALA D 1 7 ? 40.249 -7.355 41.966 1.00 29.87 6 ALA D N 1
ATOM 769 C CA . ALA D 1 7 ? 38.950 -7.085 42.604 1.00 29.13 6 ALA D CA 1
ATOM 770 C C . ALA D 1 7 ? 38.472 -5.686 42.198 1.00 28.08 6 ALA D C 1
ATOM 771 O O . ALA D 1 7 ? 37.249 -5.484 41.916 1.00 25.85 6 ALA D O 1
ATOM 773 N N . VAL D 1 8 ? 39.371 -4.708 42.227 1.00 26.65 7 VAL D N 1
ATOM 774 C CA . VAL D 1 8 ? 38.956 -3.305 41.922 1.00 28.17 7 VAL D CA 1
ATOM 775 C C . VAL D 1 8 ? 38.587 -3.230 40.425 1.00 27.46 7 VAL D C 1
ATOM 776 O O . VAL D 1 8 ? 37.630 -2.578 40.094 1.00 27.87 7 VAL D O 1
ATOM 780 N N . LYS D 1 9 ? 39.335 -3.900 39.541 1.00 30.14 8 LYS D N 1
ATOM 781 C CA . LYS D 1 9 ? 39.012 -3.978 38.092 1.00 30.26 8 LYS D CA 1
ATOM 782 C C . LYS D 1 9 ? 37.615 -4.584 37.868 1.00 27.92 8 LYS D C 1
ATOM 783 O O . LYS D 1 9 ? 36.774 -3.944 37.192 1.00 28.42 8 LYS D O 1
ATOM 789 N N . GLU D 1 10 ? 37.320 -5.699 38.515 1.00 27.41 9 GLU D N 1
ATOM 790 C CA . GLU D 1 10 ? 35.984 -6.354 38.480 1.00 28.40 9 GLU D CA 1
ATOM 791 C C . GLU D 1 10 ? 34.929 -5.408 39.039 1.00 25.84 9 GLU D C 1
ATOM 792 O O . GLU D 1 10 ? 33.818 -5.332 38.466 1.00 26.06 9 GLU D O 1
ATOM 798 N N . TYR D 1 11 ? 35.231 -4.697 40.134 1.00 23.90 10 TYR D N 1
ATOM 799 C CA . TYR D 1 11 ? 34.251 -3.758 40.705 1.00 24.53 10 TYR D CA 1
ATOM 800 C C . TYR D 1 11 ? 33.933 -2.626 39.701 1.00 24.10 10 TYR D C 1
ATOM 801 O O . TYR D 1 11 ? 32.772 -2.281 39.520 1.00 24.48 10 TYR D O 1
ATOM 810 N N . ALA D 1 12 ? 34.946 -2.071 39.046 1.00 26.52 11 ALA D N 1
ATOM 811 C CA . ALA D 1 12 ? 34.731 -0.956 38.097 1.00 29.13 11 ALA D CA 1
ATOM 812 C C . ALA D 1 12 ? 33.790 -1.439 36.997 1.00 29.07 11 ALA D C 1
ATOM 813 O O . ALA D 1 12 ? 32.919 -0.653 36.551 1.00 29.78 11 ALA D O 1
ATOM 815 N N . LYS D 1 13 ? 33.958 -2.680 36.559 1.00 29.84 12 LYS D N 1
ATOM 816 C CA . LYS D 1 13 ? 33.137 -3.211 35.444 1.00 31.80 12 LYS D CA 1
ATOM 817 C C . LYS D 1 13 ? 31.690 -3.352 35.919 1.00 28.83 12 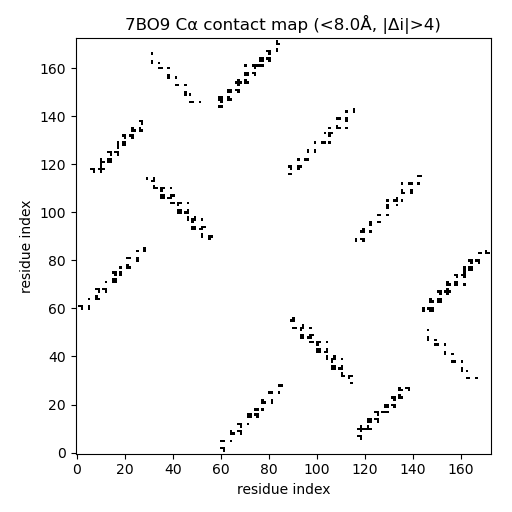LYS D C 1
ATOM 818 O O . LYS D 1 13 ? 30.761 -2.951 35.190 1.00 29.97 12 LYS D O 1
ATOM 824 N N . ALA D 1 14 ? 31.461 -3.860 37.142 1.00 27.08 13 ALA D N 1
ATOM 825 C CA . ALA D 1 14 ? 30.107 -4.058 37.688 1.00 25.49 13 ALA D CA 1
ATOM 826 C C . ALA D 1 14 ? 29.424 -2.710 37.935 1.00 23.21 13 ALA D C 1
ATOM 827 O O . ALA D 1 14 ? 28.202 -2.589 37.676 1.00 23.33 13 ALA D O 1
ATOM 829 N N . VAL D 1 15 ? 30.151 -1.717 38.445 1.00 22.67 14 VAL D N 1
ATOM 830 C CA . VAL D 1 15 ? 29.531 -0.377 38.698 1.00 22.86 14 VAL D CA 1
ATOM 831 C C . VAL D 1 15 ? 29.109 0.227 37.346 1.00 24.97 14 VAL D C 1
ATOM 832 O O . VAL D 1 15 ? 28.023 0.783 37.233 1.00 23.40 14 VAL D O 1
ATOM 836 N N . LYS D 1 16 ? 29.937 0.044 36.333 1.00 26.10 15 LYS D N 1
ATOM 837 C CA . LYS D 1 16 ? 29.603 0.554 34.968 1.00 28.24 15 LYS D CA 1
ATOM 838 C C . LYS D 1 16 ? 28.321 -0.096 34.443 1.00 27.36 15 LYS D C 1
ATOM 839 O O . LYS D 1 16 ? 27.402 0.627 34.019 1.00 27.83 15 LYS D O 1
ATOM 845 N N . GLU D 1 17 ? 28.198 -1.405 34.545 1.00 28.61 16 GLU D N 1
ATOM 846 C CA . GLU D 1 17 ? 26.958 -2.160 34.209 1.00 30.34 16 GLU D CA 1
ATOM 847 C C . GLU D 1 17 ? 25.754 -1.669 35.016 1.00 28.05 16 GLU D C 1
ATOM 848 O O . GLU D 1 17 ? 24.672 -1.469 34.467 1.00 28.97 16 GLU D O 1
ATOM 854 N N . TYR D 1 18 ? 25.942 -1.464 36.323 1.00 25.01 17 TYR D N 1
ATOM 855 C CA . TYR D 1 18 ? 24.879 -0.992 37.198 1.00 24.78 17 TYR D CA 1
ATOM 856 C C . TYR D 1 18 ? 24.406 0.387 36.709 1.00 23.96 17 TYR D C 1
ATOM 857 O O . TYR D 1 18 ? 23.199 0.608 36.708 1.00 24.87 17 TYR D O 1
ATOM 866 N N . ALA D 1 19 ? 25.306 1.301 36.342 1.00 25.18 18 ALA D N 1
ATOM 867 C CA . ALA D 1 19 ? 24.900 2.631 35.789 1.00 26.54 18 ALA D CA 1
ATOM 868 C C . ALA D 1 19 ? 23.958 2.464 34.587 1.00 28.71 18 ALA D C 1
ATOM 869 O O . ALA D 1 19 ? 23.012 3.231 34.621 1.00 27.17 18 ALA D O 1
ATOM 883 N N . ALA D 1 21 ? 21.940 -0.157 33.901 1.00 29.28 20 ALA D N 1
ATOM 884 C CA . ALA D 1 21 ? 20.638 -0.640 34.392 1.00 27.80 20 ALA D CA 1
ATOM 885 C C . ALA D 1 21 ? 19.867 0.497 35.084 1.00 27.78 20 ALA D C 1
ATOM 886 O O . ALA D 1 21 ? 18.658 0.566 34.930 1.00 29.36 20 ALA D O 1
ATOM 888 N N . VAL D 1 22 ? 20.496 1.299 35.950 1.00 27.36 21 VAL D N 1
ATOM 889 C CA . VAL D 1 22 ? 19.736 2.384 36.641 1.00 26.11 21 VAL D CA 1
ATOM 890 C C . VAL D 1 22 ? 19.230 3.370 35.569 1.00 27.64 21 VAL D C 1
ATOM 891 O O . VAL D 1 22 ? 18.063 3.822 35.656 1.00 29.45 21 VAL D O 1
ATOM 895 N N . LYS D 1 23 ? 20.013 3.613 34.542 1.00 28.87 22 LYS D N 1
ATOM 896 C CA . LYS D 1 23 ? 19.600 4.535 33.462 1.00 31.92 22 LYS D CA 1
ATOM 897 C C . LYS D 1 23 ? 18.356 3.947 32.767 1.00 32.35 22 LYS D C 1
ATOM 898 O O . LYS D 1 23 ? 17.369 4.717 32.519 1.00 32.70 22 LYS D O 1
ATOM 904 N N . GLU D 1 24 ? 18.351 2.657 32.489 1.00 33.29 23 GLU D N 1
ATOM 905 C CA A GLU D 1 24 ? 17.182 1.969 31.871 0.60 34.67 23 GLU D CA 1
ATOM 906 C CA B GLU D 1 24 ? 17.184 1.969 31.872 0.40 35.30 23 GLU D CA 1
ATOM 907 C C . GLU D 1 24 ? 15.975 2.018 32.816 1.00 35.07 23 GLU D C 1
ATOM 908 O O . GLU D 1 24 ? 14.843 2.212 32.311 1.00 35.57 23 GLU D O 1
ATOM 919 N N . TYR D 1 25 ? 16.177 1.862 34.131 1.00 30.93 24 TYR D N 1
ATOM 920 C CA . TYR D 1 25 ? 15.073 1.942 35.112 1.00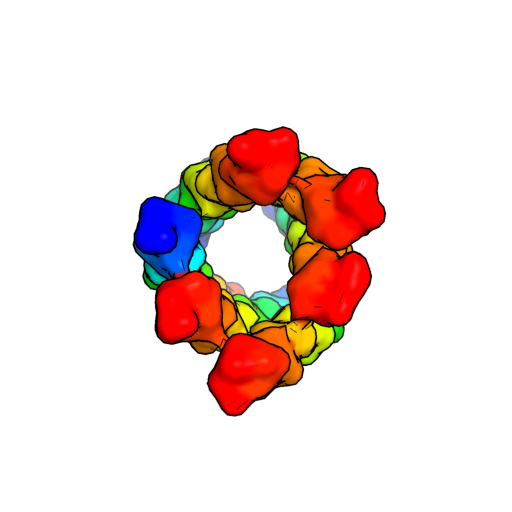 30.50 24 TYR D CA 1
ATOM 921 C C . TYR D 1 25 ? 14.448 3.351 35.096 1.00 31.22 24 TYR D C 1
ATOM 922 O O . TYR D 1 25 ? 13.182 3.453 35.179 1.00 32.75 24 TYR D O 1
ATOM 931 N N . ALA D 1 26 ? 15.264 4.389 34.898 1.00 31.80 25 ALA D N 1
ATOM 932 C CA . ALA D 1 26 ? 14.808 5.807 34.881 1.00 34.56 25 ALA D CA 1
ATOM 933 C C . ALA D 1 26 ? 13.843 5.975 33.693 1.00 38.17 25 ALA D C 1
ATOM 934 O O . ALA D 1 26 ? 12.676 6.457 33.882 1.00 41.06 25 ALA D O 1
ATOM 936 N N . GLN D 1 27 ? 14.299 5.498 32.543 1.00 38.96 26 GLN D N 1
ATOM 937 C CA . GLN D 1 27 ? 13.504 5.496 31.284 1.00 43.72 26 GLN D CA 1
ATOM 938 C C . GLN D 1 27 ? 12.192 4.730 31.514 1.00 41.49 26 GLN D C 1
ATOM 939 O O . GLN D 1 27 ? 11.170 5.238 31.092 1.00 45.79 26 GLN D O 1
ATOM 945 N N . ALA D 1 28 ? 12.213 3.563 32.179 1.00 40.80 27 ALA D N 1
ATOM 946 C CA . ALA D 1 28 ? 11.024 2.708 32.468 1.00 40.63 27 ALA D CA 1
ATOM 947 C C . ALA D 1 28 ? 10.046 3.373 33.443 1.00 43.06 27 ALA D C 1
ATOM 948 O O . ALA D 1 28 ? 8.814 3.320 33.196 1.00 43.05 27 ALA D O 1
ATOM 950 N N . VAL D 1 29 ? 10.537 3.965 34.533 1.00 40.15 28 VAL D N 1
ATOM 951 C CA . VAL D 1 29 ? 9.664 4.623 35.542 1.00 43.80 28 VAL D CA 1
ATOM 952 C C . VAL D 1 29 ? 8.854 5.768 34.913 1.00 45.48 28 VAL D C 1
ATOM 953 O O . VAL D 1 29 ? 7.714 5.938 35.352 1.00 47.75 28 VAL D O 1
ATOM 957 N N . LYS D 1 30 ? 9.415 6.490 33.952 1.00 49.26 29 LYS D N 1
ATOM 958 C CA . LYS D 1 30 ? 8.742 7.664 33.346 1.00 59.10 29 LYS D CA 1
ATOM 959 C C . LYS D 1 30 ? 7.741 7.188 32.291 1.00 62.85 29 LYS D C 1
ATOM 960 O O . LYS D 1 30 ? 6.558 7.549 32.418 1.00 68.92 29 LYS D O 1
ATOM 966 N N . GLY D 1 31 ? 8.176 6.362 31.336 1.00 69.47 30 GLY D N 1
ATOM 967 C CA . GLY D 1 31 ? 7.471 6.074 30.067 1.00 73.72 30 GLY D CA 1
ATOM 968 C C . GLY D 1 31 ? 5.960 6.066 30.217 1.00 76.36 30 GLY D C 1
ATOM 969 O O . GLY D 1 31 ? 5.470 5.182 30.916 1.00 78.23 30 GLY D O 1
ATOM 973 N N . GLY E 1 2 ? 41.107 -9.919 50.257 1.00 40.49 1 GLY E N 1
ATOM 974 C CA . GLY E 1 2 ? 40.302 -11.138 49.945 1.00 37.29 1 GLY E CA 1
ATOM 975 C C . GLY E 1 2 ? 38.819 -10.951 50.269 1.00 34.73 1 GLY E C 1
ATOM 976 O O . GLY E 1 2 ? 37.941 -11.335 49.423 1.00 31.41 1 GLY E O 1
ATOM 977 N N . GLU E 1 3 ? 38.511 -10.283 51.383 1.00 31.09 2 GLU E N 1
ATOM 978 C CA . GLU E 1 3 ? 37.103 -9.970 51.757 1.00 30.28 2 GLU E CA 1
ATOM 979 C C . GLU E 1 3 ? 36.509 -9.049 50.691 1.00 26.61 2 GLU E C 1
ATOM 980 O O . GLU E 1 3 ? 35.327 -9.241 50.300 1.00 27.35 2 GLU E O 1
ATOM 986 N N . PHE E 1 4 ? 37.281 -8.066 50.224 1.00 24.94 3 PHE E N 1
ATOM 987 C CA . PHE E 1 4 ? 36.787 -7.123 49.213 1.00 24.86 3 PHE E CA 1
ATOM 988 C C . PHE E 1 4 ? 36.506 -7.905 47.919 1.00 23.70 3 PHE E C 1
ATOM 989 O O . PHE E 1 4 ? 35.432 -7.693 47.319 1.00 24.16 3 PHE E O 1
ATOM 997 N N . ALA E 1 5 ? 37.342 -8.846 47.538 1.00 25.19 4 ALA E N 1
ATOM 998 C CA . ALA E 1 5 ? 37.061 -9.685 46.330 1.00 26.53 4 ALA E CA 1
ATOM 999 C C . ALA E 1 5 ? 35.708 -10.414 46.462 1.00 26.06 4 ALA E C 1
ATOM 1000 O O . ALA E 1 5 ? 34.984 -10.463 45.456 1.00 26.31 4 ALA E O 1
ATOM 1002 N N . GLN E 1 6 ? 35.383 -10.977 47.628 1.00 25.39 5 GLN E N 1
ATOM 1003 C CA . GLN E 1 6 ? 34.112 -11.706 47.922 1.00 26.63 5 GLN E CA 1
ATOM 1004 C C . GLN E 1 6 ? 32.950 -10.715 47.829 1.00 25.02 5 GLN E C 1
ATOM 1005 O O . GLN E 1 6 ? 31.893 -11.049 47.177 1.00 25.73 5 GLN E O 1
ATOM 1011 N N . ALA E 1 7 ? 33.096 -9.514 48.368 1.00 22.54 6 ALA E N 1
ATOM 1012 C CA . ALA E 1 7 ? 32.056 -8.473 48.276 1.00 21.18 6 ALA E CA 1
ATOM 1013 C C . ALA E 1 7 ? 31.790 -8.113 46.823 1.00 21.60 6 ALA E C 1
ATOM 1014 O O . ALA E 1 7 ? 30.611 -8.016 46.477 1.00 21.40 6 ALA E O 1
ATOM 1016 N N . VAL E 1 8 ? 32.841 -7.956 46.049 1.00 21.90 7 VAL E N 1
ATOM 1017 C CA . VAL E 1 8 ? 32.646 -7.563 44.616 1.00 22.95 7 VAL E CA 1
ATOM 1018 C C . VAL E 1 8 ? 31.876 -8.677 43.890 1.00 22.49 7 VAL E C 1
ATOM 1019 O O . VAL E 1 8 ? 30.990 -8.354 43.055 1.00 23.30 7 VAL E O 1
ATOM 1023 N N . LYS E 1 9 ? 32.154 -9.944 44.186 1.00 24.34 8 LYS E N 1
ATOM 1024 C CA . LYS E 1 9 ? 31.423 -11.072 43.538 1.00 24.81 8 LYS E CA 1
ATOM 1025 C C . LYS E 1 9 ? 29.946 -10.958 43.889 1.00 22.77 8 LYS E C 1
ATOM 1026 O O . LYS E 1 9 ? 29.083 -11.137 42.969 1.00 23.83 8 LYS E O 1
ATOM 1032 N N . GLU E 1 10 ? 29.590 -10.743 45.155 1.00 21.64 9 GLU E N 1
ATOM 1033 C CA . GLU E 1 10 ? 28.173 -10.560 45.539 1.00 22.15 9 GLU E CA 1
ATOM 1034 C C . GLU E 1 10 ? 27.549 -9.359 44.823 1.00 20.96 9 GLU E C 1
ATOM 1035 O O . GLU E 1 10 ? 26.420 -9.486 44.347 1.00 22.78 9 GLU E O 1
ATOM 1041 N N . TYR E 1 11 ? 28.257 -8.261 44.713 1.00 20.08 10 TYR E N 1
ATOM 1042 C CA . TYR E 1 11 ? 27.772 -7.039 44.007 1.00 20.09 10 TYR E CA 1
ATOM 1043 C C . TYR E 1 11 ? 27.561 -7.361 42.523 1.00 20.95 10 TYR E C 1
ATOM 1044 O O . TYR E 1 11 ? 26.485 -7.022 42.014 1.00 22.02 10 TYR E O 1
ATOM 1053 N N . ALA E 1 12 ? 28.503 -8.045 41.900 1.00 22.49 11 ALA E N 1
ATOM 1054 C CA . ALA E 1 12 ? 28.418 -8.395 40.438 1.00 25.22 11 ALA E CA 1
ATOM 1055 C C . ALA E 1 12 ? 27.157 -9.223 40.190 1.00 25.04 11 ALA E C 1
ATOM 1056 O O . ALA E 1 12 ? 26.427 -8.899 39.201 1.00 27.24 11 ALA E O 1
ATOM 1058 N N . LYS E 1 13 ? 26.864 -10.189 41.052 1.00 26.95 12 LYS E N 1
ATOM 1059 C CA . LYS E 1 13 ? 25.651 -11.047 40.960 1.00 29.25 12 LYS E CA 1
ATOM 1060 C C . LYS E 1 13 ? 24.381 -10.201 41.150 1.00 26.74 12 LYS E C 1
ATOM 1061 O O . LYS E 1 13 ? 23.376 -10.307 40.371 1.00 26.29 12 LYS E O 1
ATOM 1067 N N . ALA E 1 14 ? 24.353 -9.264 42.108 1.00 24.90 13 ALA E N 1
ATOM 1068 C CA . ALA E 1 14 ? 23.159 -8.432 42.349 1.00 24.83 13 ALA E CA 1
ATOM 1069 C C . ALA E 1 14 ? 22.895 -7.521 41.161 1.00 23.93 13 ALA E C 1
ATOM 1070 O O . ALA E 1 14 ? 21.720 -7.304 40.826 1.00 25.00 13 ALA E O 1
ATOM 1072 N N . VAL E 1 15 ? 23.933 -6.949 40.568 1.00 23.39 14 VAL E N 1
ATOM 1073 C CA . VAL E 1 15 ? 23.779 -6.003 39.429 1.00 25.81 14 VAL E CA 1
ATOM 1074 C C . VAL E 1 15 ? 23.143 -6.767 38.255 1.00 25.81 14 VAL E C 1
ATOM 1075 O O . VAL E 1 15 ? 22.238 -6.197 37.634 1.00 25.67 14 VAL E O 1
ATOM 1079 N N . LYS E 1 16 ? 23.555 -8.000 38.035 1.00 27.12 15 LYS E N 1
ATOM 1080 C CA . LYS E 1 16 ? 22.936 -8.838 36.959 1.00 28.79 15 LYS E CA 1
ATOM 1081 C C . LYS E 1 16 ? 21.453 -9.098 37.252 1.00 28.34 15 LYS E C 1
ATOM 1082 O O . LYS E 1 16 ? 20.611 -8.998 36.316 1.00 27.23 15 LYS E O 1
ATOM 1088 N N . GLU E 1 17 ? 21.064 -9.400 38.481 1.00 25.53 16 GLU E N 1
ATOM 1089 C CA . GLU E 1 17 ? 19.664 -9.653 38.869 1.00 27.81 16 GLU E CA 1
ATOM 1090 C C . GLU E 1 17 ? 18.845 -8.379 38.703 1.00 26.07 16 GLU E C 1
ATOM 1091 O O . GLU E 1 17 ? 17.703 -8.463 38.187 1.00 25.41 16 GLU E O 1
ATOM 1097 N N . TYR E 1 18 ? 19.392 -7.228 39.119 1.00 24.82 17 TYR E N 1
ATOM 1098 C CA . TYR E 1 18 ? 18.749 -5.911 38.969 1.00 25.36 17 TYR E CA 1
ATOM 1099 C C . TYR E 1 18 ? 18.504 -5.641 37.478 1.00 25.35 17 TYR E C 1
ATOM 1100 O O . TYR E 1 18 ? 17.424 -5.215 37.091 1.00 25.94 17 TYR E O 1
ATOM 1109 N N . ALA E 1 19 ? 19.546 -5.783 36.690 1.00 25.83 18 ALA E N 1
ATOM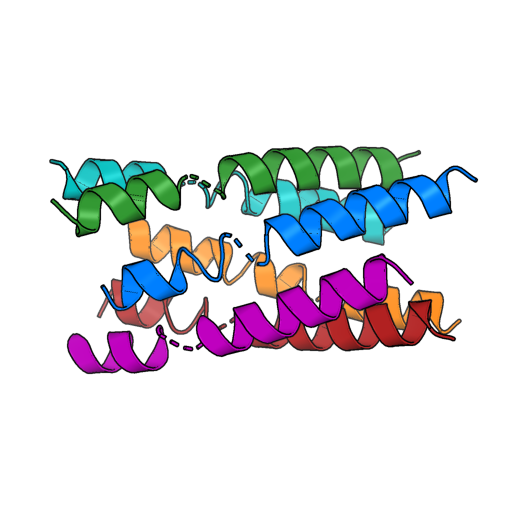 1110 C CA . ALA E 1 19 ? 19.485 -5.462 35.235 1.00 27.43 18 ALA E CA 1
ATOM 1111 C C . ALA E 1 19 ? 18.424 -6.347 34.565 1.00 27.09 18 ALA E C 1
ATOM 1112 O O . ALA E 1 19 ? 17.625 -5.780 33.831 1.00 28.90 18 ALA E O 1
ATOM 1126 N N . ALA E 1 21 ? 15.644 -7.703 36.208 1.00 28.19 20 ALA E N 1
ATOM 1127 C CA . ALA E 1 21 ? 14.336 -7.279 36.655 1.00 29.02 20 ALA E CA 1
ATOM 1128 C C . ALA E 1 21 ? 13.911 -5.966 36.007 1.00 27.58 20 ALA E C 1
ATOM 1129 O O . ALA E 1 21 ? 12.693 -5.826 35.726 1.00 28.12 20 ALA E O 1
ATOM 1131 N N . VAL E 1 22 ? 14.856 -5.038 35.789 1.00 28.08 21 VAL E N 1
ATOM 1132 C CA . VAL E 1 22 ? 14.615 -3.725 35.143 1.00 28.74 21 VAL E CA 1
ATOM 1133 C C . VAL E 1 22 ? 14.185 -3.982 33.690 1.00 28.60 21 VAL E C 1
ATOM 1134 O O . VAL E 1 22 ? 13.226 -3.312 33.256 1.00 30.41 21 VAL E O 1
ATOM 1138 N N . LYS E 1 23 ? 14.851 -4.895 32.990 1.00 31.45 22 LYS E N 1
ATOM 1139 C CA . LYS E 1 23 ? 14.504 -5.218 31.560 1.00 35.11 22 LYS E CA 1
ATOM 1140 C C . LYS E 1 23 ? 13.070 -5.738 31.486 1.00 34.92 22 LYS E C 1
ATOM 1141 O O . LYS E 1 23 ? 12.290 -5.324 30.600 1.00 38.76 22 LYS E O 1
ATOM 1147 N N . GLU E 1 24 ? 12.705 -6.626 32.385 1.00 35.72 23 GLU E N 1
ATOM 1148 C CA . GLU E 1 24 ? 11.373 -7.265 32.403 1.00 37.83 23 GLU E CA 1
ATOM 1149 C C . GLU E 1 24 ? 10.316 -6.191 32.695 1.00 38.69 23 GLU E C 1
ATOM 1150 O O . GLU E 1 24 ? 9.318 -6.106 31.934 1.00 37.59 23 GLU E O 1
ATOM 1156 N N . TYR E 1 25 ? 10.573 -5.344 33.689 1.00 36.30 24 TYR E N 1
ATOM 1157 C CA . TYR E 1 25 ? 9.710 -4.197 34.070 1.00 38.18 24 TYR E CA 1
ATOM 1158 C C . TYR E 1 25 ? 9.493 -3.268 32.882 1.00 36.92 24 TYR E C 1
ATOM 1159 O O . TYR E 1 25 ? 8.350 -2.936 32.624 1.00 42.39 24 TYR E O 1
ATOM 1168 N N . ALA E 1 26 ? 10.547 -2.867 32.178 1.00 36.46 25 ALA E N 1
ATOM 1169 C CA . ALA E 1 26 ? 10.462 -1.943 31.038 1.00 38.72 25 ALA E CA 1
ATOM 1170 C C . ALA E 1 26 ? 9.555 -2.568 29.964 1.00 44.81 25 ALA E C 1
ATOM 1171 O O . ALA E 1 26 ? 8.898 -1.774 29.234 1.00 46.72 25 ALA E O 1
ATOM 1173 N N . GLN E 1 27 ? 9.439 -3.911 29.950 1.00 45.97 26 GLN E N 1
ATOM 1174 C CA . GLN E 1 27 ? 8.440 -4.667 29.135 1.00 49.05 26 GLN E CA 1
ATOM 1175 C C . GLN E 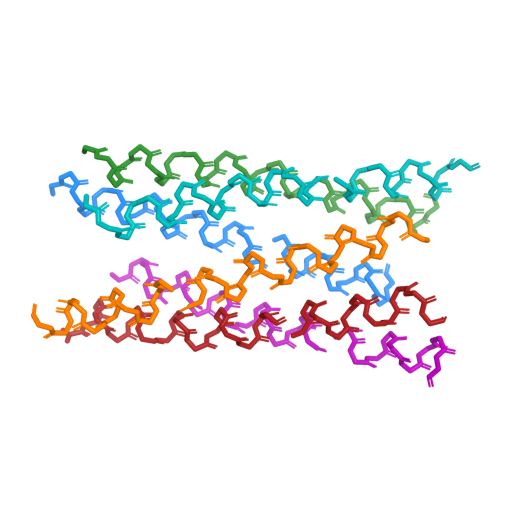1 27 ? 7.034 -4.643 29.748 1.00 51.52 26 GLN E C 1
ATOM 1176 O O . GLN E 1 27 ? 6.082 -4.419 28.996 1.00 56.38 26 GLN E O 1
ATOM 1182 N N . ALA E 1 28 ? 6.893 -4.947 31.032 1.00 51.84 27 ALA E N 1
ATOM 1183 C CA . ALA E 1 28 ? 5.595 -5.007 31.739 1.00 53.02 27 ALA E CA 1
ATOM 1184 C C . ALA E 1 28 ? 4.811 -3.711 31.4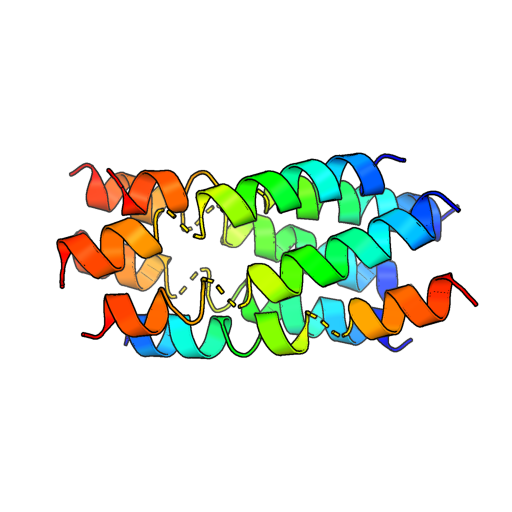60 1.00 57.11 27 ALA E C 1
ATOM 1185 O O . ALA E 1 28 ? 3.673 -3.795 30.987 1.00 59.77 27 ALA E O 1
ATOM 1187 N N . VAL E 1 29 ? 5.426 -2.546 31.652 1.00 61.02 28 VAL E N 1
ATOM 1188 C CA . VAL E 1 29 ? 4.857 -1.238 31.222 1.00 66.14 28 VAL E CA 1
ATOM 1189 C C . VAL E 1 29 ? 4.709 -1.251 29.693 1.00 69.55 28 VAL E C 1
ATOM 1190 O O . VAL E 1 29 ? 3.555 -1.295 29.230 1.00 77.19 28 VAL E O 1
ATOM 1194 N N . LYS E 1 30 ? 5.833 -1.246 28.962 1.00 72.73 29 LYS E N 1
ATOM 1195 C CA . LYS E 1 30 ? 5.946 -1.314 27.472 1.00 71.09 29 LYS E CA 1
ATOM 1196 C C . LYS E 1 30 ? 6.984 -2.376 27.098 1.00 75.89 29 LYS E C 1
ATOM 1197 O O . LYS E 1 30 ? 6.803 -3.261 26.270 1.00 83.40 29 LYS E O 1
ATOM 1203 N N . GLY F 1 2 ? 43.247 11.208 49.487 1.00 54.57 1 GLY F N 1
ATOM 1204 C CA . GLY F 1 2 ? 43.507 11.629 48.067 1.00 53.02 1 GLY F CA 1
ATOM 1205 C C . GLY F 1 2 ? 42.254 11.560 47.218 1.00 47.88 1 GLY F C 1
ATOM 1206 O O . GLY F 1 2 ? 41.133 11.899 47.730 1.00 53.52 1 GLY F O 1
ATOM 1207 N N . GLU F 1 3 ? 42.386 11.149 45.962 1.00 46.15 2 GLU F N 1
ATOM 1208 C CA . GLU F 1 3 ? 41.323 11.356 44.947 1.00 41.88 2 GLU F CA 1
ATOM 1209 C C . GLU F 1 3 ? 40.150 10.350 45.044 1.00 33.78 2 GLU F C 1
ATOM 1210 O O . GLU F 1 3 ? 38.951 10.775 44.908 1.00 30.49 2 GLU F O 1
ATOM 1216 N N . PHE F 1 4 ? 40.442 9.057 45.196 1.00 29.97 3 PHE F N 1
ATOM 1217 C CA . PHE F 1 4 ? 39.341 8.063 45.295 1.00 27.76 3 PHE F CA 1
ATOM 1218 C C . PHE F 1 4 ? 38.494 8.355 46.535 1.00 26.58 3 PHE F C 1
ATOM 1219 O O . PHE F 1 4 ? 37.236 8.205 46.460 1.00 25.05 3 PHE F O 1
ATOM 1227 N N . ALA F 1 5 ? 39.091 8.674 47.662 1.00 24.95 4 ALA F N 1
ATOM 1228 C CA . ALA F 1 5 ? 38.294 8.930 48.898 1.00 25.70 4 ALA F CA 1
ATOM 1229 C C . ALA F 1 5 ? 37.217 9.999 48.653 1.00 26.78 4 ALA F C 1
ATOM 1230 O O . ALA F 1 5 ? 36.076 9.832 49.136 1.00 23.59 4 ALA F O 1
ATOM 1232 N N . GLN F 1 6 ? 37.513 11.087 47.920 1.00 26.32 5 GLN F N 1
ATOM 1233 C CA . GLN F 1 6 ? 36.521 12.159 47.682 1.00 26.90 5 GLN F CA 1
ATOM 1234 C C . GLN F 1 6 ? 35.405 11.609 46.775 1.00 23.55 5 GLN F C 1
ATOM 1235 O O . GLN F 1 6 ? 34.231 11.906 47.067 1.00 24.41 5 GLN F O 1
ATOM 1241 N N . ALA F 1 7 ? 35.732 10.751 45.800 1.00 23.40 6 ALA F N 1
ATOM 1242 C CA . ALA F 1 7 ? 34.762 10.062 44.919 1.00 23.22 6 ALA F CA 1
ATOM 1243 C C . ALA F 1 7 ? 33.836 9.197 45.775 1.00 22.21 6 ALA F C 1
ATOM 1244 O O . ALA F 1 7 ? 32.606 9.190 45.543 1.00 22.56 6 ALA F O 1
ATOM 1246 N N . VAL F 1 8 ? 34.376 8.458 46.723 1.00 21.39 7 VAL F N 1
ATOM 1247 C CA . VAL F 1 8 ? 33.496 7.609 47.601 1.00 20.47 7 VAL F CA 1
ATOM 1248 C C . VAL F 1 8 ? 32.605 8.544 48.436 1.00 21.55 7 VAL F C 1
ATOM 1249 O O . VAL F 1 8 ? 31.395 8.208 48.590 1.00 20.96 7 VAL F O 1
ATOM 1253 N N . LYS F 1 9 ? 33.120 9.655 49.003 1.00 21.15 8 LYS F N 1
ATOM 1254 C CA . LYS F 1 9 ? 32.236 10.604 49.741 1.00 23.63 8 LYS F CA 1
ATOM 1255 C C . LYS F 1 9 ? 31.106 11.163 48.874 1.00 21.81 8 LYS F C 1
ATOM 1256 O O . LYS F 1 9 ? 29.978 11.297 49.359 1.00 22.55 8 LYS F O 1
ATOM 1262 N N . GLU F 1 10 ? 31.421 11.557 47.665 1.00 22.39 9 GLU F N 1
ATOM 1263 C CA . GLU F 1 10 ? 30.432 12.118 46.729 1.00 24.39 9 GLU F CA 1
ATOM 1264 C C . GLU F 1 10 ? 29.393 11.045 46.381 1.00 22.55 9 GLU F C 1
ATOM 1265 O O . GLU F 1 10 ? 28.175 11.359 46.297 1.00 20.94 9 GLU F O 1
ATOM 1271 N N . TYR F 1 11 ? 29.815 9.786 46.182 1.00 20.53 10 TYR F N 1
ATOM 1272 C CA . TYR F 1 11 ? 28.874 8.694 45.839 1.00 19.40 10 TYR F CA 1
ATOM 1273 C C . TYR F 1 11 ? 27.947 8.452 47.032 1.00 18.95 10 TYR F C 1
ATOM 1274 O O . TYR F 1 11 ? 26.763 8.257 46.880 1.00 19.16 10 TYR F O 1
ATOM 1283 N N . ALA F 1 12 ? 28.505 8.424 48.237 1.00 19.35 11 ALA F N 1
ATOM 1284 C CA . ALA F 1 12 ? 27.722 8.188 49.451 1.00 19.17 11 ALA F CA 1
ATOM 1285 C C . ALA F 1 12 ? 26.623 9.241 49.517 1.00 19.92 11 ALA F C 1
ATOM 1286 O O . ALA F 1 12 ? 25.496 8.916 49.919 1.00 19.25 11 ALA F O 1
ATOM 1288 N N . LYS F 1 13 ? 26.939 10.522 49.205 1.00 20.25 12 LYS F N 1
ATOM 1289 C CA . LYS F 1 13 ? 25.879 11.567 49.270 1.00 21.62 12 LYS F CA 1
ATOM 1290 C C . LYS F 1 13 ? 24.778 11.233 48.263 1.00 20.95 12 LYS F C 1
ATOM 1291 O O . LYS F 1 13 ? 23.585 11.397 48.606 1.00 22.04 12 LYS F O 1
ATOM 1297 N N . ALA F 1 14 ? 25.125 10.749 47.079 1.00 19.67 13 ALA F N 1
ATOM 1298 C CA . ALA F 1 14 ? 24.129 10.360 46.077 1.00 20.48 13 ALA F CA 1
ATOM 1299 C C . ALA F 1 14 ? 23.266 9.168 46.526 1.00 19.01 13 ALA F C 1
ATOM 1300 O O . ALA F 1 14 ? 22.074 9.123 46.198 1.00 19.97 13 ALA F O 1
ATOM 1302 N N . VAL F 1 15 ? 23.844 8.182 47.161 1.00 19.24 14 VAL F N 1
ATOM 1303 C CA . VAL F 1 15 ? 23.092 7.015 47.689 1.00 18.69 14 VAL F CA 1
ATOM 1304 C C . VAL F 1 15 ? 22.108 7.514 48.760 1.00 19.35 14 VAL F C 1
ATOM 1305 O O . VAL F 1 15 ? 20.964 7.108 48.742 1.00 18.56 14 VAL F O 1
ATOM 1309 N N A LYS F 1 16 ? 22.552 8.376 49.676 0.50 20.51 15 LYS F N 1
ATOM 1310 N N B LYS F 1 16 ? 22.518 8.390 49.664 0.50 19.21 15 LYS F N 1
ATOM 1311 C CA A LYS F 1 16 ? 21.670 9.017 50.686 0.50 22.26 15 LYS F CA 1
ATOM 1312 C CA B LYS F 1 16 ? 21.584 8.920 50.685 0.50 20.11 15 LYS F CA 1
ATOM 1313 C C A LYS F 1 16 ? 20.493 9.684 49.976 0.50 21.08 15 LYS F C 1
ATOM 1314 C C B LYS F 1 16 ? 20.469 9.722 50.004 0.50 19.83 15 LYS F C 1
ATOM 1315 O O A LYS F 1 16 ? 19.340 9.463 50.384 0.50 21.87 15 LYS F O 1
ATOM 1316 O O B LYS F 1 16 ? 19.310 9.620 50.450 0.50 20.19 15 LYS F O 1
ATOM 1327 N N . GLU F 1 17 ? 20.773 10.534 49.000 1.00 19.59 16 GLU F N 1
ATOM 1328 C CA . GLU F 1 17 ? 19.704 11.261 48.265 1.00 21.52 16 GLU F CA 1
ATOM 1329 C C . GLU F 1 17 ? 18.756 10.259 47.598 1.00 20.82 16 GLU F C 1
ATOM 1330 O O . GLU F 1 17 ? 17.531 10.488 47.583 1.00 20.18 16 GLU F O 1
ATOM 1336 N N . TYR F 1 18 ? 19.270 9.234 46.923 1.00 20.48 17 TYR F N 1
ATOM 1337 C CA . TYR F 1 18 ? 18.400 8.239 46.262 1.00 21.55 17 TYR F CA 1
ATOM 1338 C C . TYR F 1 18 ? 17.558 7.523 47.300 1.00 20.21 17 TYR F C 1
ATOM 1339 O O . TYR F 1 18 ? 16.338 7.337 47.107 1.00 20.07 17 TYR F O 1
ATOM 1348 N N . ALA F 1 19 ? 18.173 7.125 48.423 1.00 19.43 18 ALA F N 1
ATOM 1349 C CA . ALA F 1 19 ? 17.406 6.485 49.504 1.00 20.11 18 ALA F CA 1
ATOM 1350 C C . ALA F 1 19 ? 16.223 7.383 49.876 1.00 19.77 18 ALA F C 1
ATOM 1351 O O . ALA F 1 19 ? 15.052 6.965 50.102 1.00 18.98 18 ALA F O 1
ATOM 1365 N N . ALA F 1 21 ? 14.716 9.649 48.134 1.00 19.49 20 ALA F N 1
ATOM 1366 C CA . ALA F 1 21 ? 13.693 9.630 47.053 1.00 20.37 20 ALA F CA 1
ATOM 1367 C C . ALA F 1 21 ? 12.879 8.337 46.980 1.00 20.75 20 ALA F C 1
ATOM 1368 O O . ALA F 1 21 ? 11.648 8.356 46.683 1.00 20.65 20 ALA F O 1
ATOM 1370 N N . VAL F 1 22 ? 13.522 7.199 47.244 1.00 21.76 21 VAL F N 1
ATOM 1371 C CA . VAL F 1 22 ? 12.853 5.886 47.266 1.00 19.86 21 VAL F CA 1
ATOM 1372 C C . VAL F 1 22 ? 11.815 5.896 48.366 1.00 19.60 21 VAL F C 1
ATOM 1373 O O . VAL F 1 22 ? 10.677 5.408 48.165 1.00 20.92 21 VAL F O 1
ATOM 1377 N N . LYS F 1 23 ? 12.182 6.400 49.543 1.00 19.81 22 LYS F N 1
ATOM 1378 C CA . LYS F 1 23 ? 11.198 6.475 50.632 1.00 22.26 22 LYS F CA 1
ATOM 1379 C C . LYS F 1 23 ? 10.015 7.369 50.262 1.00 22.70 22 LYS F C 1
ATOM 1380 O O . LYS F 1 23 ? 8.869 7.017 50.587 1.00 22.99 22 LYS F O 1
ATOM 1386 N N . GLU F 1 24 ? 10.260 8.512 49.634 1.00 22.36 23 GLU F N 1
ATOM 1387 C CA . GLU F 1 24 ? 9.213 9.474 49.218 1.00 24.65 23 GLU F CA 1
ATOM 1388 C C . GLU F 1 24 ? 8.302 8.790 48.201 1.00 24.78 23 GLU F C 1
ATOM 1389 O O . GLU F 1 24 ? 7.057 8.865 48.341 1.00 26.26 23 GLU F O 1
ATOM 1395 N N . TYR F 1 25 ? 8.867 8.018 47.288 1.00 24.89 24 TYR F N 1
ATOM 1396 C CA . TYR F 1 25 ? 8.089 7.268 46.273 1.00 26.20 24 TYR F CA 1
ATOM 1397 C C . TYR F 1 25 ? 7.271 6.150 46.913 1.00 27.23 24 TYR F C 1
ATOM 1398 O O . TYR F 1 25 ? 6.092 5.999 46.546 1.00 30.54 24 TYR F O 1
ATOM 1407 N N . ALA F 1 26 ? 7.816 5.447 47.910 1.00 24.99 25 ALA F N 1
ATOM 1408 C CA . ALA F 1 26 ? 7.050 4.431 48.657 1.00 24.68 25 ALA F CA 1
ATOM 1409 C C . ALA F 1 26 ? 5.865 5.097 49.368 1.00 26.84 25 ALA F C 1
ATOM 1410 O O . ALA F 1 26 ? 4.785 4.474 49.452 1.00 29.29 25 ALA F O 1
ATOM 1412 N N . GLN F 1 27 ? 6.071 6.277 49.938 1.00 27.67 26 GLN F N 1
ATOM 1413 C CA . GLN F 1 27 ? 5.017 7.008 50.712 1.00 32.15 26 GLN F CA 1
ATOM 1414 C C . GLN F 1 27 ? 3.972 7.458 49.715 1.00 33.40 26 GLN F C 1
ATOM 1415 O O . GLN F 1 27 ? 2.774 7.314 49.980 1.00 38.77 26 GLN F O 1
ATOM 1421 N N . ALA F 1 28 ? 4.386 7.738 48.493 1.00 37.06 27 ALA F N 1
ATOM 1422 C CA . ALA F 1 28 ? 3.475 8.069 47.372 1.00 42.20 27 ALA F CA 1
ATOM 1423 C C . ALA F 1 28 ? 2.597 6.876 47.023 1.00 44.46 27 ALA F C 1
ATOM 1424 O O . ALA F 1 28 ? 1.381 7.108 46.918 1.00 51.23 27 ALA F O 1
ATOM 1426 N N . VAL F 1 29 ? 3.147 5.660 46.889 1.00 44.75 28 VAL F N 1
ATOM 1427 C CA . VAL F 1 29 ? 2.397 4.380 46.701 1.00 42.83 28 VAL F CA 1
ATOM 1428 C C . VAL F 1 29 ? 1.421 4.199 47.881 1.00 42.61 28 VAL F C 1
ATOM 1429 O O . VAL F 1 29 ? 0.203 4.074 47.674 1.00 46.77 28 VAL F O 1
ATOM 1433 N N . LYS F 1 30 ? 1.897 4.266 49.105 1.00 33.95 29 LYS F N 1
ATOM 1434 C CA . LYS F 1 30 ? 1.024 4.072 50.274 1.00 36.00 29 LYS F CA 1
ATOM 1435 C C . LYS F 1 30 ? -0.082 5.152 50.359 1.00 38.52 29 LYS F C 1
ATOM 1436 O O . LYS F 1 30 ? -0.865 5.029 51.308 1.00 38.39 29 LYS F O 1
ATOM 1442 N N . GLY F 1 31 ? -0.026 6.218 49.531 1.00 41.77 30 GLY F N 1
ATOM 1443 C CA . GLY F 1 31 ? -0.907 7.407 49.547 1.00 44.14 30 GLY F CA 1
ATOM 1444 C C . GLY F 1 31 ? -1.787 7.469 48.303 1.00 45.14 30 GLY F C 1
ATOM 1445 O O . GLY F 1 31 ? -2.577 8.432 48.100 1.00 39.86 30 GLY F O 1
#

B-factor: mean 33.07, std 12.48, range [17.45, 117.71]

Foldseek 3Di:
DVVVVVVVVVVVVVVVVCVVVVVVVVVVD/DVVVVVVVVVVVVVVVVVCVVVVVVVVVD/DVVVVVVVVVVVVVVVVCVVVVVVVVVVD/DVVVVVVVVVVVVVVVVVCVVVVVVVVVD/DVVVVVVVVVVVVVVVVVVVVVVVVVVD/DPVVVVVVVVVVVVVVVCCVVVVVVVVVD

Secondary structure (DSSP, 8-state):
-HHHHHHHHHHHHHHHH--HHHHHHHHH-/-HHHHHHHHHHHHHHHH--HHHHHHHHH-/-HHHHHHHHHHHHHHHH--HHHHHHHHH-/-HHHHHHHHHHHHHHHH--HHHHHHHHH-/-HHHHHHHHHHHHHHHH--HHHHHHHH-/-HHHHHHHHHHHHHHHH--HHHHHHHHT-

Radius of gyration: 16.05 Å; Cα contacts (8 Å, |Δi|>4): 244; chains: 6; bounding box: 52×25×32 Å

Solvent-accessible surface area: 9847 Å² total